Protein AF-A0A355C8W1-F1 (afdb_monomer)

pLDDT: mean 81.92, std 14.05, range [50.81, 95.69]

Solvent-accessible surface area (backbone atoms only — not comparable to full-atom values): 4855 Å² total; per-residue (Å²): 134,54,73,68,56,54,50,48,52,48,51,30,51,51,46,27,52,53,36,48,63,56,14,77,78,63,41,69,44,60,12,24,16,48,16,29,22,53,22,46,46,44,44,52,62,71,64,68,46,70,85,49,60,86,46,40,67,66,51,23,51,51,35,13,52,51,26,20,69,67,50,58,70,65,58,65,60,62,52,49,34,72,70,43,91,46,77,87,69,52,116

Sequence (91 aa):
MNKNQALHILMVGMTLGTAWAVRGHFGHEQGAAWAGGIATLGLILVSRRKDWYSKMLPTVLAASVGWGITGMISYGLVVGYGMSNNYPNAL

Secondary structure (DSSP, 8-state):
--HHHHHHHHHHHHHHHHHHHHGGGT-HHHHHHHHHHHHHHHHHHHHT-HHHHTTHHHHHHHHHHHHHHH----HHHHHHHHT-SSGGG--

Foldseek 3Di:
DDPLVVVLVVQLVVQLVVLLVVLVVVDLLQSQLRSQLRSLLSNLVSVPDPVCVVVSVVRSNVRSNVRSVVVSPDVVLVVVLVPDPDPVSND

Mean predicted aligned error: 8.62 Å

Radius of gyration: 16.77 Å; Cα contacts (8 Å, |Δi|>4): 90; chains: 1; bounding box: 36×30×44 Å

Structure (mmCIF, N/CA/C/O backbone):
data_AF-A0A355C8W1-F1
#
_entry.id   AF-A0A355C8W1-F1
#
loop_
_atom_site.group_PDB
_atom_site.id
_atom_site.type_symbol
_atom_site.label_atom_id
_ato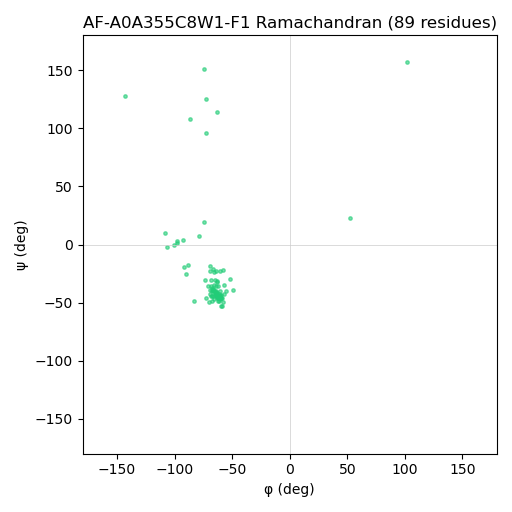m_site.label_alt_id
_atom_site.label_comp_id
_atom_site.label_asym_id
_atom_site.label_entity_id
_atom_site.label_seq_id
_atom_site.pdbx_PDB_ins_code
_atom_site.Cartn_x
_atom_site.Cartn_y
_atom_site.Cartn_z
_atom_site.occupancy
_atom_site.B_iso_or_equiv
_atom_site.auth_seq_id
_atom_site.auth_comp_id
_atom_site.auth_asym_id
_atom_site.auth_atom_id
_atom_site.pdbx_PDB_model_num
ATOM 1 N N . MET A 1 1 ? -4.768 -16.529 13.643 1.00 65.06 1 MET A N 1
ATOM 2 C CA . MET A 1 1 ? -5.237 -15.341 12.893 1.00 65.06 1 MET A CA 1
ATOM 3 C C . MET A 1 1 ? -6.754 -15.393 12.832 1.00 65.06 1 MET A C 1
ATOM 5 O O . MET A 1 1 ? -7.283 -16.429 12.451 1.00 65.06 1 MET A O 1
ATOM 9 N N . ASN A 1 2 ? -7.456 -14.352 13.281 1.00 90.12 2 ASN A N 1
ATOM 10 C CA . ASN A 1 2 ? -8.922 -14.351 13.274 1.00 90.12 2 ASN A CA 1
ATOM 11 C C . ASN A 1 2 ? -9.454 -14.146 11.838 1.00 90.12 2 ASN A C 1
ATOM 13 O O . ASN A 1 2 ? -8.801 -13.473 11.037 1.00 90.12 2 ASN A O 1
ATOM 17 N N . LYS A 1 3 ? -10.638 -14.675 11.503 1.00 87.88 3 LYS A N 1
ATOM 18 C CA . LYS A 1 3 ? -11.239 -14.576 10.155 1.00 87.88 3 LYS A CA 1
ATOM 19 C C . LYS A 1 3 ? -11.357 -13.121 9.684 1.00 87.88 3 LYS A C 1
ATOM 21 O O . LYS A 1 3 ? -11.030 -12.807 8.545 1.00 87.88 3 LYS A O 1
ATOM 26 N N . ASN A 1 4 ? -11.730 -12.218 10.590 1.00 89.38 4 ASN A N 1
ATOM 27 C CA . ASN A 1 4 ? -11.836 -10.787 10.294 1.00 89.38 4 ASN A CA 1
ATOM 28 C C . ASN A 1 4 ? -10.472 -10.145 10.010 1.00 89.38 4 ASN A C 1
ATOM 30 O O . ASN A 1 4 ? -10.355 -9.321 9.112 1.00 89.38 4 ASN A O 1
ATOM 34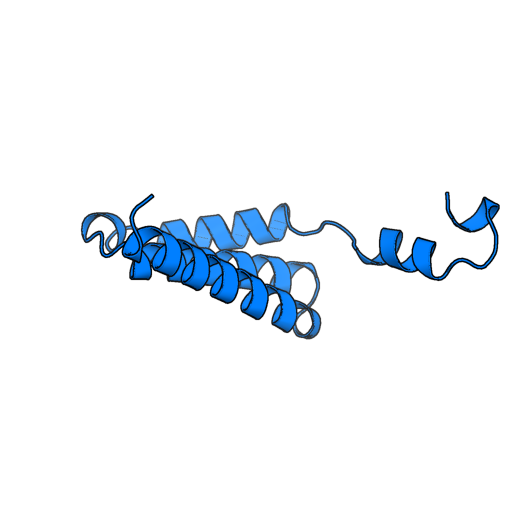 N N . GLN A 1 5 ? -9.421 -10.556 10.727 1.00 88.94 5 GLN A N 1
ATOM 35 C CA . GLN A 1 5 ? -8.064 -10.069 10.467 1.00 88.94 5 GLN A CA 1
ATOM 36 C C . GLN A 1 5 ? -7.552 -10.557 9.110 1.00 88.94 5 GLN A C 1
ATOM 38 O O . GLN A 1 5 ? -6.949 -9.780 8.378 1.00 88.94 5 GLN A O 1
ATOM 43 N N . ALA A 1 6 ? -7.837 -11.810 8.748 1.00 92.44 6 ALA A N 1
ATOM 44 C CA . ALA A 1 6 ? -7.495 -12.343 7.432 1.00 92.44 6 ALA A CA 1
ATOM 45 C C . ALA A 1 6 ? -8.186 -11.556 6.305 1.00 92.44 6 ALA A C 1
ATOM 47 O O . ALA A 1 6 ? -7.537 -11.187 5.330 1.00 92.44 6 ALA A O 1
ATOM 48 N N . LEU A 1 7 ? -9.474 -11.228 6.468 1.00 93.50 7 LEU A N 1
ATOM 49 C CA . LEU A 1 7 ? -10.213 -10.390 5.518 1.00 93.50 7 LEU A CA 1
ATOM 50 C C . LEU A 1 7 ? -9.638 -8.974 5.419 1.00 93.50 7 LEU A C 1
ATOM 52 O O . LEU A 1 7 ? -9.498 -8.453 4.319 1.00 93.50 7 LEU A O 1
ATOM 56 N N . HIS A 1 8 ? -9.269 -8.364 6.545 1.00 93.25 8 HIS A N 1
ATOM 57 C CA . HIS A 1 8 ? -8.636 -7.046 6.560 1.00 93.25 8 HIS A CA 1
ATOM 58 C C . HIS A 1 8 ? -7.300 -7.041 5.806 1.00 93.25 8 HIS A C 1
ATOM 60 O O . HIS A 1 8 ? -7.066 -6.163 4.978 1.00 93.25 8 HIS A O 1
ATOM 66 N N . ILE A 1 9 ? -6.450 -8.044 6.043 1.00 93.50 9 ILE A N 1
ATOM 67 C CA . ILE A 1 9 ? -5.176 -8.204 5.328 1.00 93.50 9 ILE A CA 1
ATOM 68 C C . ILE A 1 9 ? -5.429 -8.401 3.830 1.00 93.50 9 ILE A C 1
ATOM 70 O O . ILE A 1 9 ? -4.781 -7.749 3.014 1.00 93.50 9 ILE A O 1
ATOM 74 N N . LEU A 1 10 ? -6.401 -9.244 3.467 1.00 94.50 10 LEU A N 1
ATOM 75 C CA . LEU A 1 10 ? -6.780 -9.470 2.074 1.00 94.50 10 LEU A CA 1
ATOM 76 C C . LEU A 1 10 ? -7.248 -8.174 1.401 1.00 94.50 10 LEU A C 1
ATOM 78 O O . LEU A 1 10 ? -6.804 -7.876 0.300 1.00 94.50 10 LEU A O 1
ATOM 82 N N . MET A 1 11 ? -8.100 -7.382 2.058 1.00 94.62 11 MET A N 1
ATOM 83 C CA . MET A 1 11 ? -8.568 -6.100 1.517 1.00 94.62 11 MET A CA 1
ATOM 84 C C . MET A 1 11 ? -7.407 -5.139 1.253 1.00 94.62 11 MET A C 1
ATOM 86 O O . MET A 1 11 ? -7.332 -4.556 0.172 1.00 94.62 11 MET A O 1
ATOM 90 N N . VAL A 1 12 ? -6.478 -5.000 2.204 1.00 95.06 12 VAL A N 1
ATOM 91 C CA . VAL A 1 12 ? -5.288 -4.148 2.035 1.00 95.06 12 VAL A CA 1
ATOM 92 C C . VAL A 1 12 ? -4.396 -4.670 0.905 1.00 95.06 12 VAL A C 1
ATOM 94 O O . VAL A 1 12 ? -3.967 -3.888 0.059 1.00 95.06 12 VAL A O 1
ATOM 97 N N . GLY A 1 13 ? -4.174 -5.985 0.830 1.00 93.38 13 GLY A N 1
ATOM 98 C CA . GLY A 1 13 ? -3.403 -6.611 -0.249 1.00 93.38 13 GLY A CA 1
ATOM 99 C C . GLY A 1 13 ? -4.033 -6.406 -1.630 1.00 93.38 13 GLY A C 1
ATOM 100 O O . GLY A 1 13 ? -3.342 -6.019 -2.568 1.00 93.38 13 GLY A O 1
ATOM 101 N N . MET A 1 14 ? -5.351 -6.575 -1.749 1.00 95.69 14 MET A N 1
ATOM 102 C CA . MET A 1 14 ? -6.097 -6.315 -2.987 1.00 95.69 14 MET A CA 1
ATOM 103 C C . MET A 1 14 ? -6.077 -4.830 -3.369 1.00 95.69 14 MET A C 1
ATOM 105 O O . MET A 1 14 ? -5.997 -4.493 -4.549 1.00 95.69 14 MET A O 1
ATOM 109 N N . THR A 1 15 ? -6.096 -3.933 -2.382 1.00 94.38 15 THR A N 1
ATOM 110 C CA . THR A 1 15 ? -5.989 -2.481 -2.600 1.00 94.38 15 THR A CA 1
ATOM 111 C C . THR A 1 15 ? -4.615 -2.123 -3.166 1.00 94.38 15 THR A C 1
ATOM 113 O O . THR A 1 15 ? -4.525 -1.423 -4.172 1.00 94.38 15 THR A O 1
ATOM 116 N N . LEU A 1 16 ? -3.542 -2.666 -2.581 1.00 92.31 16 LEU A N 1
ATOM 117 C CA . LEU A 1 16 ? -2.186 -2.503 -3.105 1.00 92.31 16 LEU A CA 1
ATOM 118 C C . LEU A 1 16 ? -2.059 -3.097 -4.514 1.00 92.31 16 LEU A C 1
ATOM 120 O O . LEU A 1 16 ? -1.552 -2.428 -5.408 1.00 92.31 16 LEU A O 1
ATOM 124 N N . GLY A 1 17 ? -2.534 -4.327 -4.730 1.00 89.75 17 GLY A N 1
ATOM 125 C CA . GLY A 1 17 ? -2.429 -5.016 -6.019 1.00 89.75 17 GLY A CA 1
ATOM 126 C C . GLY A 1 17 ? -3.154 -4.287 -7.151 1.00 89.75 17 GLY A C 1
ATOM 127 O O . GLY A 1 17 ? -2.602 -4.125 -8.238 1.00 89.75 17 GLY A O 1
ATOM 128 N N . THR A 1 18 ? -4.360 -3.779 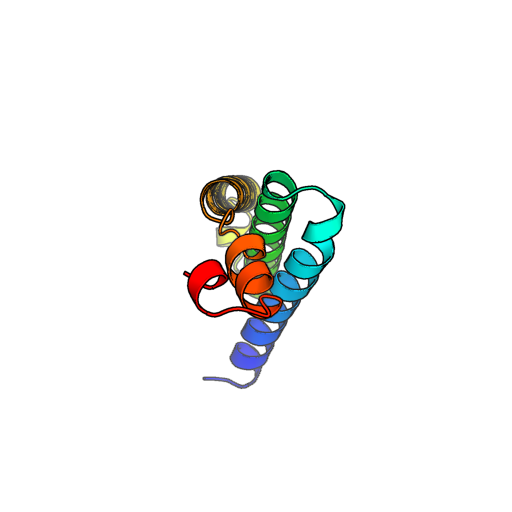-6.890 1.00 90.81 18 THR A N 1
ATOM 129 C CA . THR A 1 18 ? -5.119 -2.997 -7.879 1.00 90.81 18 THR A CA 1
ATOM 130 C C . THR A 1 18 ? -4.462 -1.646 -8.158 1.00 90.81 18 THR A C 1
ATOM 132 O O . THR A 1 18 ? -4.279 -1.292 -9.323 1.00 90.81 18 THR A O 1
ATOM 135 N N . ALA A 1 19 ? -4.015 -0.921 -7.127 1.00 90.00 19 ALA A N 1
ATOM 136 C CA . ALA A 1 19 ? -3.288 0.335 -7.311 1.00 90.00 19 ALA A CA 1
ATOM 137 C C . ALA A 1 19 ? -1.957 0.133 -8.063 1.00 90.00 19 ALA A C 1
ATOM 139 O O . ALA A 1 19 ? -1.587 0.956 -8.902 1.00 90.00 19 ALA A O 1
ATOM 140 N N . TRP A 1 20 ? -1.271 -0.991 -7.824 1.00 86.56 20 TRP A N 1
ATOM 141 C CA . TRP A 1 20 ? -0.050 -1.372 -8.536 1.00 86.56 20 TRP A CA 1
ATOM 142 C C . TRP A 1 20 ? -0.304 -1.698 -10.008 1.00 86.56 20 TRP A C 1
ATOM 144 O O . TRP A 1 20 ? 0.494 -1.316 -10.857 1.00 86.56 20 TRP A O 1
ATOM 154 N N . ALA A 1 21 ? -1.412 -2.364 -10.338 1.00 85.56 21 ALA A N 1
ATOM 155 C CA . ALA A 1 21 ? -1.781 -2.643 -11.727 1.00 85.56 21 ALA A CA 1
ATOM 156 C C . ALA A 1 21 ? -2.090 -1.352 -12.506 1.00 85.56 21 ALA A C 1
ATOM 158 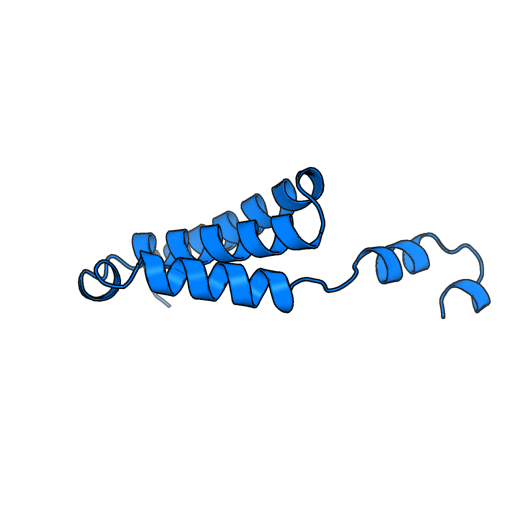O O . ALA A 1 21 ? -1.646 -1.177 -13.640 1.00 85.56 21 ALA A O 1
ATOM 159 N N . VAL A 1 22 ? -2.792 -0.407 -11.873 1.00 82.50 22 VAL A N 1
ATOM 160 C CA . VAL A 1 22 ? -3.125 0.897 -12.470 1.00 82.50 22 VAL A CA 1
ATOM 161 C C . VAL A 1 22 ? -1.872 1.737 -12.740 1.00 82.50 22 VAL A C 1
ATOM 163 O O . VAL A 1 22 ? -1.834 2.476 -13.726 1.00 82.50 22 VAL A O 1
ATOM 166 N N . ARG A 1 23 ? -0.822 1.572 -11.924 1.00 80.38 23 ARG A N 1
ATOM 167 C CA . ARG A 1 23 ? 0.434 2.334 -11.991 1.00 80.38 23 ARG A CA 1
ATOM 168 C C . ARG A 1 23 ? 1.085 2.362 -13.377 1.00 80.38 23 ARG A C 1
ATOM 170 O O . ARG A 1 23 ? 1.732 3.348 -13.713 1.00 80.38 23 ARG A O 1
ATOM 177 N N . GLY A 1 24 ? 0.893 1.313 -14.183 1.00 70.50 24 GLY A N 1
ATOM 178 C CA . GLY A 1 24 ? 1.453 1.212 -15.535 1.00 70.50 24 GLY A CA 1
ATOM 179 C C . GLY A 1 24 ? 1.031 2.347 -16.477 1.00 70.50 24 GLY A C 1
ATOM 180 O O . GLY A 1 24 ? 1.757 2.640 -17.420 1.00 70.50 24 GLY A O 1
ATOM 181 N N . HIS A 1 25 ? -0.083 3.029 -16.190 1.00 76.12 25 HIS A N 1
ATOM 182 C CA . HIS A 1 25 ? -0.599 4.135 -17.003 1.00 76.12 25 HIS A CA 1
ATOM 183 C C . HIS A 1 25 ? -0.028 5.511 -16.621 1.00 76.12 25 HIS A C 1
ATOM 185 O O . HIS A 1 25 ? -0.135 6.447 -17.407 1.00 76.12 25 HIS A O 1
ATOM 191 N N . PHE A 1 26 ? 0.561 5.655 -15.428 1.00 68.00 26 PHE A N 1
ATOM 192 C CA . PHE A 1 26 ? 0.932 6.954 -14.844 1.00 68.00 26 PHE A CA 1
ATOM 193 C C . PHE A 1 26 ? 2.444 7.238 -14.847 1.00 68.00 26 PHE A C 1
ATOM 195 O O . PHE A 1 26 ? 2.860 8.314 -14.430 1.00 68.00 26 PHE A O 1
ATOM 202 N N . GLY A 1 27 ? 3.264 6.294 -15.319 1.00 70.62 27 GLY A N 1
ATOM 203 C CA . GLY A 1 27 ? 4.728 6.359 -15.245 1.00 70.62 27 GLY A CA 1
ATOM 204 C C . GLY A 1 27 ? 5.298 5.485 -14.124 1.00 70.62 27 GLY A C 1
ATOM 205 O O . GLY A 1 27 ? 4.600 5.118 -13.178 1.00 70.62 27 GLY A O 1
ATOM 206 N N . HIS A 1 28 ? 6.573 5.101 -14.245 1.00 71.88 28 HIS A N 1
ATOM 207 C CA . HIS A 1 28 ? 7.195 4.139 -13.325 1.00 71.88 28 HIS A CA 1
ATOM 208 C C . HIS A 1 28 ? 7.293 4.678 -11.889 1.00 71.88 28 HIS A C 1
ATOM 210 O O . HIS A 1 28 ? 6.955 3.965 -10.943 1.00 71.88 28 HIS A O 1
ATOM 216 N N . GLU A 1 29 ? 7.698 5.938 -11.733 1.00 74.94 29 GLU A N 1
ATOM 217 C CA . GLU A 1 29 ? 7.983 6.563 -10.436 1.00 74.94 29 GLU A CA 1
ATOM 218 C C . GLU A 1 29 ? 6.704 7.088 -9.771 1.00 74.94 29 GLU A C 1
ATOM 220 O O . GLU A 1 29 ? 6.399 6.774 -8.619 1.00 74.94 29 GLU A O 1
ATOM 225 N N . GLN A 1 30 ? 5.897 7.827 -10.533 1.00 82.44 30 GLN A N 1
ATOM 226 C CA . GLN A 1 30 ? 4.626 8.399 -10.090 1.00 82.44 30 GLN A CA 1
ATOM 227 C C . GLN A 1 30 ? 3.618 7.290 -9.779 1.00 82.44 30 GLN A C 1
ATOM 229 O O . GLN A 1 30 ? 2.894 7.355 -8.785 1.00 82.44 30 GLN A O 1
ATOM 234 N N . GLY A 1 31 ? 3.615 6.231 -10.591 1.00 83.69 31 GLY A N 1
ATOM 235 C CA . GLY A 1 31 ? 2.806 5.049 -10.348 1.00 83.69 31 GLY A CA 1
ATOM 236 C C . GLY A 1 31 ? 3.231 4.285 -9.088 1.00 83.69 31 GLY A C 1
ATOM 237 O O . GLY A 1 31 ? 2.373 3.834 -8.325 1.00 83.69 31 GLY A O 1
ATOM 238 N N . ALA A 1 32 ? 4.535 4.141 -8.832 1.00 84.56 32 ALA A N 1
ATOM 239 C CA . ALA A 1 32 ? 5.015 3.503 -7.605 1.00 84.56 32 ALA A CA 1
ATOM 240 C C . ALA A 1 32 ? 4.621 4.312 -6.356 1.00 84.56 32 ALA A C 1
ATOM 242 O O . ALA A 1 32 ? 4.156 3.730 -5.372 1.00 84.56 32 ALA A O 1
ATOM 243 N N . ALA A 1 33 ? 4.711 5.644 -6.428 1.00 89.94 33 ALA A N 1
ATOM 244 C CA . ALA A 1 33 ? 4.268 6.529 -5.355 1.00 89.94 33 ALA A CA 1
ATOM 245 C C . ALA A 1 33 ? 2.753 6.441 -5.111 1.00 89.94 33 ALA A C 1
ATOM 247 O O . ALA A 1 33 ? 2.305 6.364 -3.965 1.00 89.94 33 ALA A O 1
ATOM 248 N N . TRP A 1 34 ? 1.961 6.390 -6.186 1.00 89.56 34 TRP A N 1
ATOM 249 C CA . TRP A 1 34 ? 0.511 6.210 -6.119 1.00 89.56 34 TRP A CA 1
ATOM 250 C C . TRP A 1 34 ? 0.125 4.920 -5.389 1.00 89.56 34 TRP A C 1
ATOM 252 O O . TRP A 1 34 ? -0.684 4.943 -4.459 1.00 89.56 34 TRP A O 1
ATOM 262 N N . ALA A 1 35 ? 0.731 3.796 -5.774 1.00 90.81 35 ALA A N 1
ATOM 263 C CA . ALA A 1 35 ? 0.405 2.505 -5.185 1.00 90.81 35 ALA A CA 1
ATOM 264 C C . ALA A 1 35 ? 0.761 2.430 -3.691 1.00 90.81 35 ALA A C 1
ATOM 266 O O . ALA A 1 35 ? -0.040 1.921 -2.903 1.00 90.81 35 ALA A O 1
ATOM 267 N N . GLY A 1 36 ? 1.908 2.992 -3.289 1.00 90.44 36 GLY A N 1
ATOM 268 C CA . GLY A 1 36 ? 2.295 3.091 -1.879 1.00 90.44 36 GLY A CA 1
ATOM 269 C C . GLY A 1 36 ? 1.312 3.922 -1.053 1.00 90.44 36 GLY A C 1
ATOM 270 O O . GLY A 1 36 ? 0.855 3.478 0.001 1.00 90.44 36 GLY A O 1
ATOM 271 N N . GLY A 1 37 ? 0.911 5.089 -1.564 1.00 93.50 37 GLY A N 1
ATOM 272 C CA . GLY A 1 37 ? -0.040 5.968 -0.882 1.00 93.50 37 GLY A CA 1
ATOM 273 C C . GLY A 1 37 ? -1.412 5.331 -0.671 1.00 93.50 37 GLY A C 1
ATOM 274 O O . GLY A 1 37 ? -1.940 5.335 0.444 1.00 93.50 37 GLY A O 1
ATOM 275 N N . ILE A 1 38 ? -1.978 4.737 -1.725 1.00 94.00 38 ILE A N 1
ATOM 276 C CA . ILE A 1 38 ? -3.301 4.098 -1.674 1.00 94.00 38 ILE A CA 1
ATOM 277 C C . ILE A 1 38 ? -3.296 2.863 -0.766 1.00 94.00 38 ILE A C 1
ATOM 279 O O . ILE A 1 38 ? -4.235 2.671 0.011 1.00 94.00 38 ILE A O 1
ATOM 283 N N . ALA A 1 39 ? -2.230 2.061 -0.790 1.00 93.44 39 ALA A N 1
ATOM 284 C CA . ALA A 1 39 ? -2.096 0.911 0.100 1.00 93.44 39 ALA A CA 1
ATOM 285 C C . ALA A 1 39 ? -2.030 1.321 1.579 1.00 93.44 39 ALA A C 1
ATOM 287 O O . ALA A 1 39 ? -2.720 0.736 2.419 1.00 93.44 39 ALA A O 1
ATOM 288 N N . THR A 1 40 ? -1.253 2.357 1.906 1.00 94.56 40 THR A N 1
ATOM 289 C CA . THR A 1 40 ? -1.163 2.881 3.275 1.00 94.56 40 THR A CA 1
ATOM 290 C C . THR A 1 40 ? -2.473 3.510 3.737 1.00 94.56 40 THR A C 1
ATOM 292 O O . THR A 1 40 ? -2.882 3.299 4.880 1.00 94.56 40 THR A O 1
ATOM 295 N N . LEU A 1 41 ? -3.179 4.220 2.857 1.00 94.56 41 LEU A N 1
ATOM 296 C CA . LEU A 1 41 ? -4.498 4.770 3.160 1.00 94.56 41 LEU A CA 1
ATOM 297 C C . LEU A 1 41 ? -5.508 3.646 3.446 1.00 94.56 41 LEU A C 1
ATOM 299 O O . LEU A 1 41 ? -6.197 3.682 4.469 1.00 94.56 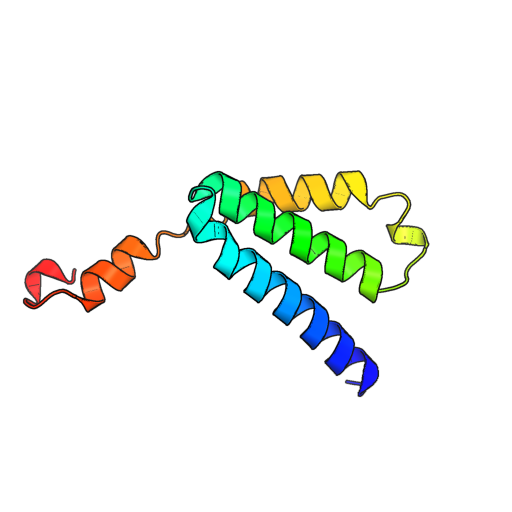41 LEU A O 1
ATOM 303 N N . GLY A 1 42 ? -5.531 2.604 2.609 1.00 94.06 42 GLY A N 1
ATOM 304 C CA . GLY A 1 42 ? -6.349 1.408 2.823 1.00 94.06 42 GLY A CA 1
ATOM 305 C C . GLY A 1 42 ? -6.051 0.722 4.159 1.00 94.06 42 GLY A C 1
ATOM 306 O O . GLY A 1 42 ? -6.975 0.380 4.898 1.00 94.06 42 GLY A O 1
ATOM 307 N N . LEU A 1 43 ? -4.771 0.597 4.526 1.00 94.31 43 LEU A N 1
ATOM 308 C CA . LEU A 1 43 ? -4.353 0.040 5.814 1.00 94.31 43 LEU A CA 1
ATOM 309 C C . LEU A 1 43 ? -4.886 0.853 7.002 1.00 94.31 43 LEU A C 1
ATOM 311 O O . LEU A 1 43 ? -5.419 0.272 7.950 1.00 94.31 43 LEU A O 1
ATOM 315 N N . ILE A 1 44 ? -4.764 2.182 6.960 1.00 94.25 44 ILE A N 1
ATOM 316 C CA . ILE A 1 44 ? -5.220 3.064 8.044 1.00 94.25 44 ILE A CA 1
ATOM 317 C C . ILE A 1 44 ? -6.738 2.944 8.234 1.00 94.25 44 ILE A C 1
ATOM 319 O O . ILE A 1 44 ? -7.199 2.779 9.367 1.00 94.25 44 ILE A O 1
ATOM 323 N N . LEU A 1 45 ? -7.508 2.957 7.142 1.00 92.69 45 LEU A N 1
ATOM 324 C CA . LEU A 1 45 ? -8.970 2.859 7.194 1.00 92.69 45 LEU A CA 1
ATOM 325 C C . LEU A 1 45 ? -9.452 1.491 7.696 1.00 92.69 45 LEU A C 1
ATOM 327 O O . LEU A 1 45 ? -10.330 1.417 8.559 1.00 92.69 45 LEU A O 1
ATOM 331 N N . VAL A 1 46 ? -8.859 0.402 7.202 1.00 93.69 46 VAL A N 1
ATOM 332 C CA . VAL A 1 46 ? -9.226 -0.967 7.603 1.00 93.69 46 VAL A CA 1
ATOM 333 C C . VAL A 1 46 ? -8.837 -1.254 9.060 1.00 93.69 46 VAL A C 1
ATOM 335 O O . VAL A 1 46 ? -9.537 -1.991 9.757 1.00 93.69 46 VAL A O 1
ATOM 338 N N . SER A 1 47 ? -7.765 -0.628 9.555 1.00 90.38 47 SER A N 1
ATOM 339 C CA . SER A 1 47 ? -7.306 -0.746 10.945 1.00 90.38 47 SER A CA 1
ATOM 340 C C . SER A 1 47 ? -8.301 -0.157 11.961 1.00 90.38 47 SER A C 1
ATOM 342 O O . SER A 1 47 ? -8.313 -0.575 13.119 1.00 90.38 47 SER A O 1
ATOM 344 N N . ARG A 1 48 ? -9.166 0.788 11.549 1.00 88.62 48 ARG A N 1
ATOM 345 C CA . ARG A 1 48 ? -10.156 1.484 12.408 1.00 88.62 48 ARG A CA 1
ATOM 346 C C . ARG A 1 48 ? -9.565 2.114 13.680 1.00 88.62 48 ARG A C 1
ATOM 348 O O . ARG A 1 48 ? -10.278 2.361 14.654 1.00 88.62 48 ARG A O 1
ATOM 355 N N . ARG A 1 49 ? -8.261 2.395 13.684 1.00 8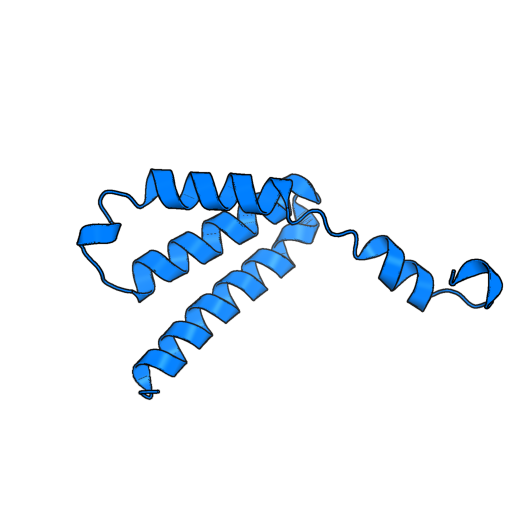9.31 49 ARG A N 1
ATOM 356 C CA . ARG A 1 49 ? -7.555 3.006 14.813 1.00 89.31 49 ARG A CA 1
ATOM 357 C C . ARG A 1 49 ? -7.642 4.522 14.735 1.00 89.31 49 ARG A C 1
ATOM 359 O O . ARG A 1 49 ? -6.962 5.142 13.922 1.00 89.31 49 ARG A O 1
ATOM 366 N N . LYS A 1 50 ? -8.436 5.124 15.624 1.00 88.75 50 LYS A N 1
ATOM 367 C CA . LYS A 1 50 ? -8.614 6.586 15.696 1.00 88.75 50 LYS A CA 1
ATOM 368 C C . LYS A 1 50 ? -7.286 7.325 15.893 1.00 88.75 50 LYS A C 1
ATOM 370 O O . LYS A 1 50 ? -7.082 8.377 15.296 1.00 88.75 50 LYS A O 1
ATOM 375 N N . ASP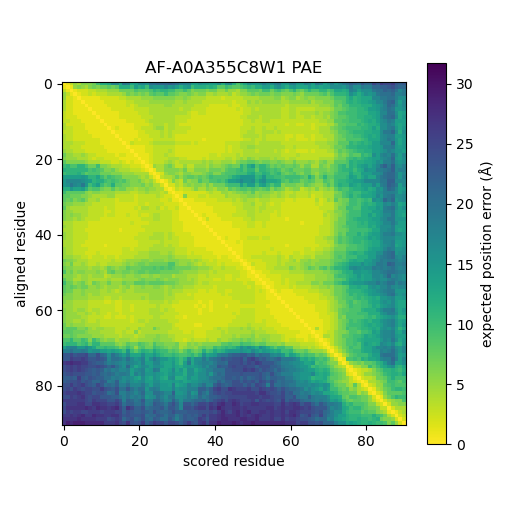 A 1 51 ? -6.360 6.735 16.644 1.00 90.31 51 ASP A N 1
ATOM 376 C CA . ASP A 1 51 ? -5.015 7.270 16.897 1.00 90.31 51 ASP A CA 1
ATOM 377 C C . ASP A 1 51 ? -4.186 7.453 15.612 1.00 90.31 51 ASP A C 1
ATOM 379 O O . ASP A 1 51 ? -3.240 8.238 15.596 1.00 90.31 51 ASP A O 1
ATOM 383 N N . TRP A 1 52 ? -4.516 6.730 14.537 1.00 91.12 52 TRP A N 1
ATOM 384 C CA . TRP A 1 52 ? -3.802 6.799 13.260 1.00 91.12 52 TRP A CA 1
ATOM 385 C C . TRP A 1 52 ? -4.410 7.834 12.311 1.00 91.12 52 TRP A C 1
ATOM 387 O O . TRP A 1 52 ? -3.726 8.311 11.410 1.00 91.12 52 TRP A O 1
ATOM 397 N N . TYR A 1 53 ? -5.665 8.237 12.526 1.00 89.81 53 TYR A N 1
ATOM 398 C CA . TYR A 1 53 ? -6.349 9.194 11.652 1.00 89.81 53 TYR A CA 1
ATOM 399 C C . TYR A 1 53 ? -5.738 10.593 11.745 1.00 89.81 53 TYR A C 1
ATOM 401 O O . TYR A 1 53 ? -5.593 11.268 10.729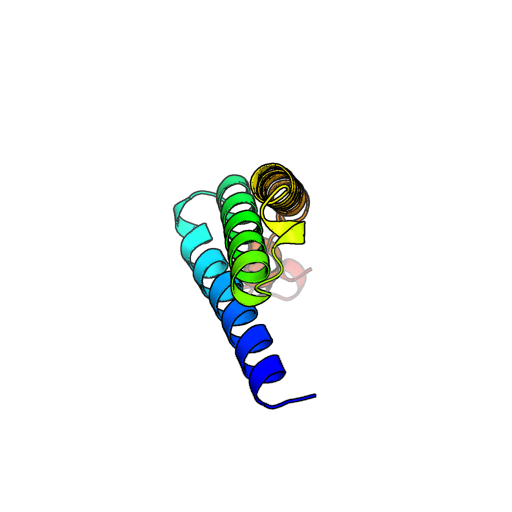 1.00 89.81 53 TYR A O 1
ATOM 409 N N . SER A 1 54 ? -5.283 10.995 12.934 1.00 90.88 54 SER A N 1
ATOM 410 C CA . SER A 1 54 ? -4.576 12.268 13.134 1.00 90.88 54 SER A CA 1
ATOM 411 C C . SER A 1 54 ? -3.237 12.339 12.392 1.00 90.88 54 SER A C 1
ATOM 413 O O . SER A 1 54 ? -2.763 13.428 12.084 1.00 90.88 54 SER A O 1
ATOM 415 N N . LYS A 1 55 ? -2.637 11.185 12.072 1.00 92.12 55 LYS A N 1
ATOM 416 C CA . LYS A 1 55 ? -1.364 11.065 11.344 1.00 92.12 55 LYS A CA 1
ATOM 417 C C . LYS A 1 55 ? -1.551 10.547 9.919 1.00 92.12 55 LYS A C 1
ATOM 419 O O . LYS A 1 55 ? -0.572 10.244 9.248 1.00 92.12 55 LYS A O 1
ATOM 424 N N . MET A 1 56 ? -2.790 10.470 9.435 1.00 91.75 56 MET A N 1
ATOM 425 C CA . MET A 1 56 ? -3.095 9.827 8.161 1.00 91.75 56 MET A CA 1
ATOM 426 C C . MET A 1 56 ? -2.351 10.476 6.995 1.00 91.75 56 MET A C 1
ATOM 428 O O . MET A 1 56 ? -1.638 9.790 6.272 1.00 91.75 56 MET A O 1
ATOM 432 N N . LEU A 1 57 ? -2.467 11.796 6.846 1.00 92.12 57 LEU A N 1
ATOM 433 C CA . LEU A 1 57 ? -1.803 12.536 5.773 1.00 92.12 57 LEU A CA 1
ATOM 434 C C . LEU A 1 57 ? -0.271 12.398 5.797 1.00 92.12 57 LEU A C 1
ATOM 436 O O . LEU A 1 57 ? 0.278 11.990 4.775 1.00 92.12 57 LEU A O 1
ATOM 440 N N . PRO A 1 58 ? 0.442 12.667 6.911 1.00 94.38 58 PRO A N 1
ATOM 441 C CA . PRO A 1 58 ? 1.896 12.526 6.921 1.00 94.38 58 PRO A CA 1
ATOM 442 C C . PRO A 1 58 ? 2.349 11.078 6.700 1.00 94.38 58 PRO A C 1
ATOM 444 O O . PRO A 1 58 ? 3.348 10.859 6.021 1.00 94.38 58 PRO A O 1
ATOM 447 N N . THR A 1 59 ? 1.616 10.081 7.208 1.00 93.94 59 THR A N 1
ATOM 448 C CA . THR A 1 59 ? 1.953 8.667 6.986 1.00 93.94 59 THR A CA 1
ATOM 449 C C . THR A 1 59 ? 1.729 8.243 5.536 1.00 93.94 59 THR A C 1
ATOM 451 O O . THR A 1 59 ? 2.589 7.575 4.969 1.00 93.94 59 THR A O 1
ATOM 454 N N . VAL A 1 60 ? 0.620 8.655 4.916 1.00 95.25 60 VAL A N 1
ATOM 455 C CA . VAL A 1 60 ? 0.352 8.389 3.495 1.00 95.25 60 VAL A CA 1
ATOM 456 C C . VAL A 1 60 ? 1.394 9.074 2.617 1.00 95.25 60 VAL A C 1
ATOM 458 O O . VAL A 1 60 ? 1.931 8.430 1.728 1.00 95.25 60 VAL A O 1
ATOM 461 N N . LEU A 1 61 ? 1.747 10.334 2.889 1.00 93.94 61 LEU A N 1
ATOM 462 C CA . LEU A 1 61 ? 2.784 11.044 2.133 1.00 93.94 61 LEU A CA 1
ATOM 463 C C . LEU A 1 61 ? 4.156 10.380 2.268 1.00 93.94 61 LEU A C 1
ATOM 465 O O . LEU A 1 61 ? 4.826 10.162 1.262 1.00 93.94 61 LEU A O 1
ATOM 469 N N . ALA A 1 62 ? 4.556 10.014 3.489 1.00 94.56 62 ALA A N 1
ATOM 470 C CA . ALA A 1 62 ? 5.810 9.306 3.722 1.00 94.56 62 ALA A CA 1
ATOM 471 C C . ALA A 1 62 ? 5.841 7.956 2.989 1.00 94.56 62 ALA A C 1
ATOM 473 O O . ALA A 1 62 ? 6.861 7.605 2.399 1.00 94.56 62 ALA A O 1
ATOM 474 N N . ALA A 1 63 ? 4.722 7.228 2.976 1.00 92.94 63 ALA A N 1
ATOM 475 C CA . ALA A 1 63 ? 4.601 5.981 2.236 1.00 92.94 63 ALA A CA 1
ATOM 476 C C . ALA A 1 63 ? 4.639 6.195 0.720 1.00 92.94 63 ALA A C 1
ATOM 478 O O . ALA A 1 63 ? 5.363 5.478 0.042 1.00 92.94 63 ALA A O 1
ATOM 479 N N . SER A 1 64 ? 3.932 7.193 0.184 1.00 91.56 64 SER A N 1
ATOM 480 C CA . SER A 1 64 ? 3.978 7.527 -1.242 1.00 91.56 64 SER A CA 1
ATOM 481 C C . SER A 1 64 ? 5.394 7.881 -1.686 1.00 91.56 64 SER A C 1
ATOM 483 O O . SER A 1 64 ? 5.867 7.375 -2.697 1.00 91.56 64 SER A O 1
ATOM 485 N N . VAL A 1 65 ? 6.102 8.714 -0.920 1.00 91.81 65 VAL A N 1
ATOM 486 C CA . VAL A 1 65 ? 7.483 9.099 -1.240 1.00 91.81 65 VAL A CA 1
ATOM 487 C C . VAL A 1 65 ? 8.422 7.901 -1.105 1.00 91.81 65 VAL A C 1
ATOM 489 O O . VAL A 1 65 ? 9.175 7.615 -2.031 1.00 91.81 65 VAL A O 1
ATOM 492 N N . GLY A 1 66 ? 8.348 7.154 -0.000 1.00 88.94 66 GLY A N 1
ATOM 493 C CA . GLY A 1 66 ? 9.190 5.977 0.219 1.00 88.94 66 GLY A CA 1
ATOM 494 C C . GLY A 1 66 ? 8.984 4.905 -0.851 1.00 88.94 66 GLY A C 1
ATOM 495 O O . GLY A 1 66 ? 9.947 4.387 -1.409 1.00 88.94 66 GLY A O 1
ATOM 496 N N . TRP A 1 67 ? 7.732 4.621 -1.208 1.00 88.81 67 TRP A N 1
ATOM 497 C CA . TRP A 1 67 ? 7.409 3.649 -2.250 1.00 88.81 67 TRP A CA 1
ATOM 498 C C . TRP A 1 67 ? 7.714 4.170 -3.655 1.00 88.81 67 TRP A C 1
ATOM 500 O O . TRP A 1 67 ? 8.077 3.383 -4.520 1.00 88.81 67 TRP A O 1
ATOM 510 N N . GLY A 1 68 ? 7.618 5.478 -3.889 1.00 85.06 68 GLY A N 1
ATOM 511 C CA . GLY A 1 68 ? 8.058 6.107 -5.133 1.00 85.06 68 GLY A CA 1
ATOM 512 C C . GLY A 1 68 ? 9.563 5.963 -5.350 1.00 85.06 68 GLY A C 1
ATOM 513 O O . GLY A 1 68 ? 9.983 5.580 -6.435 1.00 85.06 68 GLY A O 1
ATOM 514 N N . ILE A 1 69 ? 10.361 6.193 -4.301 1.00 84.44 69 ILE A N 1
ATOM 515 C CA . ILE A 1 69 ? 11.829 6.088 -4.342 1.00 84.44 69 ILE A CA 1
ATOM 516 C C . ILE A 1 69 ? 12.280 4.621 -4.423 1.00 84.44 69 ILE A C 1
ATOM 518 O O . ILE A 1 69 ? 13.149 4.280 -5.219 1.00 84.44 69 ILE A O 1
ATOM 522 N N . THR A 1 70 ? 11.702 3.733 -3.609 1.00 78.19 70 THR A N 1
ATOM 523 C CA . THR A 1 70 ? 12.146 2.329 -3.504 1.00 78.19 70 THR A CA 1
ATOM 524 C C . THR A 1 70 ? 11.436 1.389 -4.486 1.00 78.19 70 THR A C 1
ATOM 526 O O . THR A 1 70 ? 11.983 0.358 -4.870 1.00 78.19 70 THR A O 1
ATOM 529 N N . GLY A 1 71 ? 10.227 1.721 -4.937 1.00 67.44 71 GLY A N 1
ATOM 530 C CA . GLY A 1 71 ? 9.394 0.882 -5.809 1.00 67.44 71 GLY A CA 1
ATOM 531 C C . GLY A 1 71 ? 9.789 0.894 -7.289 1.00 67.44 71 GLY A C 1
ATOM 532 O O . GLY A 1 71 ? 9.080 0.304 -8.109 1.00 67.44 71 GLY A O 1
ATOM 533 N N . MET A 1 72 ? 10.915 1.523 -7.635 1.00 65.00 72 MET A N 1
ATOM 534 C CA . MET A 1 72 ? 11.471 1.591 -8.993 1.00 65.00 72 MET A CA 1
ATOM 535 C C . MET A 1 72 ? 12.127 0.283 -9.472 1.00 65.00 72 MET A C 1
ATOM 537 O O . MET A 1 72 ? 12.926 0.298 -10.405 1.00 65.00 72 MET A O 1
ATOM 541 N N . ILE A 1 73 ? 11.818 -0.867 -8.864 1.00 59.59 73 ILE A N 1
ATOM 542 C CA . ILE A 1 73 ? 12.384 -2.152 -9.293 1.00 59.59 73 ILE A CA 1
ATOM 543 C C . ILE A 1 73 ? 11.920 -2.430 -10.730 1.00 59.59 73 ILE A C 1
ATOM 545 O O . ILE A 1 73 ? 10.725 -2.579 -11.005 1.00 59.59 73 ILE A O 1
ATOM 549 N N . SER A 1 74 ? 12.882 -2.442 -11.655 1.00 50.81 74 SER A N 1
ATOM 550 C CA . SER A 1 74 ? 12.648 -2.567 -13.091 1.00 50.81 74 SER A CA 1
ATOM 551 C C . SER A 1 74 ? 12.228 -3.994 -13.444 1.00 50.81 74 SER A C 1
ATOM 553 O O . SER A 1 74 ? 13.054 -4.878 -13.654 1.00 50.81 74 SER A O 1
ATOM 555 N N . TYR A 1 75 ? 10.917 -4.223 -13.539 1.00 54.94 75 TYR A N 1
ATOM 556 C CA . TYR A 1 75 ? 10.374 -5.465 -14.098 1.00 54.94 75 TYR A CA 1
ATOM 557 C C . TYR A 1 75 ? 10.674 -5.592 -15.597 1.00 54.94 75 TYR A C 1
ATOM 559 O O . TYR A 1 75 ? 10.669 -6.701 -16.115 1.00 54.94 75 TYR A O 1
ATOM 567 N N . GLY A 1 76 ? 10.960 -4.486 -16.294 1.00 52.38 76 GLY A N 1
ATOM 568 C CA . GLY A 1 76 ? 11.281 -4.496 -17.724 1.00 52.38 76 GLY A CA 1
ATOM 569 C C . GLY A 1 76 ? 12.555 -5.276 -18.055 1.00 52.38 76 GLY A C 1
ATOM 570 O O . GLY A 1 76 ? 12.614 -5.909 -19.101 1.00 52.38 76 GLY A O 1
ATOM 571 N N . LEU A 1 77 ? 13.531 -5.303 -17.144 1.00 56.44 77 LEU A N 1
ATOM 572 C 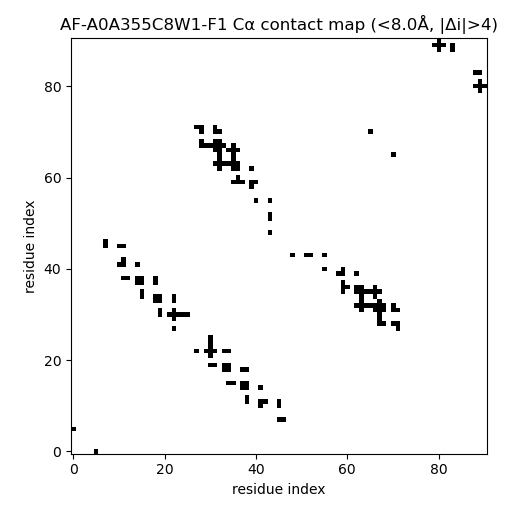CA . LEU A 1 77 ? 14.760 -6.086 -17.304 1.00 56.44 77 LEU A CA 1
ATOM 573 C C . LEU A 1 77 ? 14.472 -7.594 -17.201 1.00 56.44 77 LEU A C 1
ATOM 575 O O . LEU A 1 77 ? 14.808 -8.357 -18.099 1.00 56.44 77 LEU A O 1
ATOM 579 N N . VAL A 1 78 ? 13.739 -8.014 -16.164 1.00 59.25 78 VAL A N 1
ATOM 580 C CA . VAL A 1 78 ? 13.389 -9.430 -15.938 1.00 59.25 78 VAL A CA 1
ATOM 581 C C . VAL A 1 78 ? 12.391 -9.957 -16.978 1.00 59.25 78 VAL A C 1
ATOM 583 O O . VAL A 1 78 ? 12.524 -11.083 -17.449 1.00 59.25 78 VAL A O 1
ATOM 586 N N . VAL A 1 79 ? 11.409 -9.146 -17.382 1.00 58.53 79 VAL A N 1
ATOM 587 C CA . VAL A 1 79 ? 10.459 -9.499 -18.453 1.00 58.53 79 VAL A CA 1
ATOM 588 C C . VAL A 1 79 ? 11.148 -9.492 -19.822 1.00 58.53 79 VAL A C 1
ATOM 590 O O . VAL A 1 79 ? 10.854 -10.352 -20.650 1.00 58.53 79 VAL A O 1
ATOM 593 N N . GLY A 1 80 ? 12.103 -8.584 -20.044 1.00 58.34 80 GLY A N 1
ATOM 594 C CA . GLY A 1 80 ? 12.964 -8.578 -21.227 1.00 58.34 80 GLY A CA 1
ATOM 595 C C . GLY A 1 80 ? 13.776 -9.868 -21.361 1.00 58.34 80 GLY A C 1
ATOM 596 O O . GLY A 1 80 ? 13.782 -10.469 -22.434 1.00 58.34 80 GLY A O 1
ATOM 597 N N . TYR A 1 81 ? 14.352 -10.366 -20.261 1.00 60.34 81 TYR A N 1
ATOM 598 C CA . TYR A 1 81 ? 15.009 -11.678 -20.235 1.00 60.34 81 TYR A CA 1
ATOM 599 C C . TYR A 1 81 ? 14.045 -12.839 -20.517 1.00 60.34 81 TYR A C 1
ATOM 601 O O . TYR A 1 81 ? 14.432 -13.812 -21.156 1.00 60.34 81 TYR A O 1
ATOM 609 N N . GLY A 1 82 ? 12.775 -12.732 -20.113 1.00 61.28 82 GLY A N 1
ATOM 610 C CA . GLY A 1 82 ? 11.748 -13.738 -20.412 1.00 61.28 82 GLY A CA 1
ATOM 611 C C . GLY A 1 82 ? 11.336 -13.814 -21.890 1.00 61.28 82 GLY A C 1
ATOM 612 O O . GLY A 1 82 ? 10.846 -14.852 -22.328 1.00 61.28 82 GLY A O 1
ATOM 613 N N . MET A 1 83 ? 11.549 -12.744 -22.663 1.00 59.72 83 MET A N 1
ATOM 614 C CA . MET A 1 83 ? 11.316 -12.703 -24.116 1.00 59.72 83 MET A CA 1
ATOM 615 C C . MET A 1 83 ? 12.596 -12.932 -24.936 1.00 59.72 83 MET A C 1
ATOM 617 O O . MET A 1 83 ? 12.563 -12.872 -26.166 1.00 59.72 83 MET A O 1
ATOM 621 N N . SER A 1 84 ? 13.724 -13.195 -24.270 1.00 58.81 84 SER A N 1
ATOM 622 C CA . SER A 1 84 ? 14.993 -13.506 -24.918 1.00 58.81 84 SER A CA 1
ATOM 623 C C . SER A 1 84 ? 14.960 -14.907 -25.524 1.00 58.81 84 SER A C 1
ATOM 625 O O . SER A 1 84 ? 14.724 -15.910 -24.856 1.00 58.81 84 SER A O 1
ATOM 627 N N . ASN A 1 85 ? 15.251 -14.979 -26.813 1.00 67.31 85 ASN A N 1
ATOM 628 C CA . ASN A 1 85 ? 15.372 -16.200 -27.598 1.00 67.31 85 ASN A CA 1
ATOM 629 C C . ASN A 1 85 ? 16.817 -16.735 -27.663 1.00 67.31 85 ASN A C 1
ATOM 631 O O . ASN A 1 85 ? 17.048 -17.737 -28.332 1.00 67.31 85 ASN A O 1
ATOM 635 N N . ASN A 1 86 ? 17.780 -16.116 -26.959 1.00 61.72 86 ASN A N 1
ATOM 636 C CA . ASN A 1 86 ? 19.188 -16.533 -26.938 1.00 61.72 86 ASN A CA 1
ATOM 637 C C . ASN A 1 86 ? 19.821 -16.357 -25.541 1.00 61.72 86 ASN A C 1
ATOM 639 O O . ASN A 1 86 ? 19.825 -15.259 -24.987 1.00 61.72 86 ASN A O 1
ATOM 643 N N . TYR A 1 87 ? 20.442 -17.419 -25.011 1.00 62.56 87 TYR A N 1
ATOM 644 C CA . TYR A 1 87 ? 21.094 -17.452 -23.686 1.00 62.56 87 TYR A CA 1
ATOM 645 C C . TYR A 1 87 ? 22.068 -16.287 -23.382 1.00 62.56 87 TYR A C 1
ATOM 647 O O . TYR A 1 87 ? 22.032 -15.789 -22.261 1.00 62.56 87 TYR A O 1
ATOM 655 N N . PRO A 1 88 ? 22.899 -15.789 -24.323 1.00 62.78 88 PRO A N 1
ATOM 656 C CA . PRO A 1 88 ? 23.804 -14.664 -24.056 1.00 62.78 88 PRO A CA 1
ATOM 657 C C . PRO A 1 88 ? 23.104 -13.311 -23.856 1.00 62.78 88 PRO A C 1
ATOM 659 O O . PRO A 1 88 ? 23.713 -12.396 -23.322 1.00 62.78 88 PRO A O 1
ATOM 662 N N . ASN A 1 89 ? 21.851 -13.173 -24.303 1.00 53.38 89 ASN A N 1
ATOM 663 C CA . ASN A 1 89 ? 21.038 -11.953 -24.187 1.00 53.38 89 ASN A CA 1
ATOM 664 C C . ASN A 1 89 ? 20.075 -12.015 -22.978 1.00 53.38 89 ASN A C 1
ATOM 666 O O . ASN A 1 89 ? 19.247 -11.134 -22.779 1.00 53.38 89 ASN A O 1
ATOM 670 N N . ALA A 1 90 ? 20.127 -13.115 -22.215 1.00 56.75 90 ALA A N 1
ATOM 671 C CA . ALA A 1 90 ? 19.330 -13.355 -21.012 1.00 56.75 90 ALA A CA 1
ATOM 672 C C . ALA A 1 90 ? 20.111 -13.110 -19.698 1.00 56.75 90 ALA A C 1
ATOM 674 O O . ALA A 1 90 ? 19.557 -13.313 -18.618 1.00 56.75 90 ALA A O 1
ATOM 675 N N . LEU A 1 91 ? 21.391 -12.728 -19.803 1.00 55.78 91 LEU A N 1
ATOM 676 C CA . LEU A 1 91 ? 22.290 -12.314 -18.716 1.00 55.78 91 LEU A CA 1
ATOM 677 C C . LEU A 1 91 ? 22.369 -10.787 -18.679 1.00 55.78 91 LEU A C 1
ATOM 679 O O . LEU A 1 91 ? 22.445 -10.232 -17.565 1.00 55.78 91 LEU A O 1
#